Protein AF-A0A350DD15-F1 (afdb_monomer_lite)

Secondary structure (DSSP, 8-state):
--TTTSSEEESS-HHHHHHHHHHHHHHHHHHHHHTTT-S-TTTTHHHHHHHHHTTTEEEPPPP-

Sequence (64 aa):
EAELREGLRTNISASAAANLLIAQAEGRISQYVRSDFKRLPTEYWDDQWTLLSGQLLRTTAQPA

Radius of gyration: 15.45 Å; chains: 1; bounding box: 39×24×38 Å

pLDDT: mean 88.17, std 15.91, range [45.53, 98.44]

Structure (mmCIF, N/CA/C/O backbone):
data_AF-A0A350DD15-F1
#
_entry.id   AF-A0A350DD15-F1
#
loop_
_atom_site.group_PDB
_atom_site.id
_atom_site.type_symbol
_atom_site.label_atom_id
_atom_site.label_alt_id
_atom_site.label_comp_id
_atom_site.label_asym_id
_atom_site.label_entity_id
_atom_site.label_seq_id
_atom_site.pdbx_PDB_ins_code
_atom_site.Cartn_x
_atom_site.Cartn_y
_atom_site.Cartn_z
_atom_site.occupancy
_atom_site.B_iso_or_equiv
_atom_site.auth_seq_id
_atom_site.auth_comp_id
_atom_site.auth_asym_id
_atom_site.auth_atom_id
_atom_site.pdbx_PDB_model_num
ATOM 1 N N . GLU A 1 1 ? -5.840 18.369 14.421 1.00 45.53 1 GLU A N 1
ATOM 2 C CA . GLU A 1 1 ? -7.063 19.198 14.555 1.00 45.53 1 GLU A CA 1
ATOM 3 C C . GLU A 1 1 ? -8.171 18.897 13.523 1.00 45.53 1 GLU A C 1
ATOM 5 O O . GLU A 1 1 ? -9.229 19.505 13.612 1.00 45.53 1 GLU A O 1
ATOM 10 N N . ALA A 1 2 ? -8.014 17.927 12.603 1.00 47.44 2 ALA A N 1
ATOM 11 C CA . ALA A 1 2 ? -9.043 17.582 11.604 1.00 47.44 2 ALA A CA 1
ATOM 12 C C . ALA A 1 2 ? -10.080 16.524 12.062 1.00 47.44 2 ALA A C 1
ATOM 14 O O . ALA A 1 2 ? -11.194 16.508 11.553 1.00 47.44 2 ALA A O 1
ATOM 15 N N . GLU A 1 3 ? -9.768 15.682 13.059 1.00 48.62 3 GLU A N 1
ATOM 16 C CA . GLU A 1 3 ? -10.666 14.591 13.506 1.00 48.62 3 GLU A CA 1
ATOM 17 C C . GLU A 1 3 ? -11.963 15.064 14.191 1.00 48.62 3 GLU A C 1
ATOM 19 O O . GLU A 1 3 ? -12.895 14.281 14.351 1.00 48.62 3 GLU A O 1
ATOM 24 N N . LEU A 1 4 ? -12.038 16.330 14.614 1.00 51.81 4 LEU A N 1
ATOM 25 C CA . LEU A 1 4 ? -13.198 16.892 15.320 1.00 51.81 4 LEU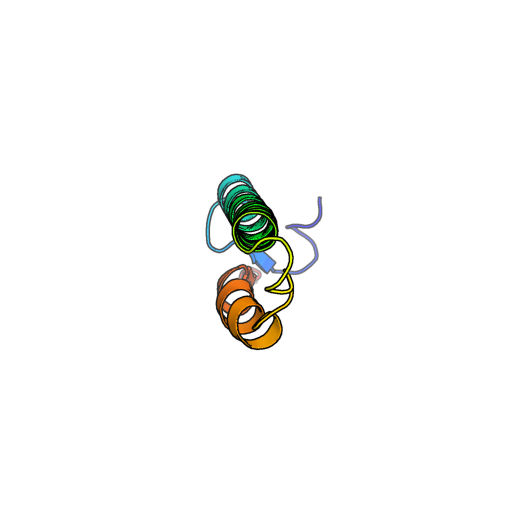 A CA 1
ATOM 26 C C . LEU A 1 4 ? -14.188 17.624 14.402 1.00 51.81 4 LEU A C 1
ATOM 28 O O . LEU A 1 4 ? -15.274 17.959 14.862 1.00 51.81 4 LEU A O 1
ATOM 32 N N . ARG A 1 5 ? -13.839 17.893 13.134 1.00 54.38 5 ARG A N 1
ATOM 33 C CA . ARG A 1 5 ? -14.640 18.771 12.254 1.00 54.38 5 ARG A CA 1
ATOM 34 C C . ARG A 1 5 ? -15.480 18.043 11.203 1.00 54.38 5 ARG A C 1
ATOM 36 O O . ARG A 1 5 ? -16.500 18.579 10.799 1.00 54.38 5 ARG A O 1
ATOM 43 N N . GLU A 1 6 ? -15.096 16.831 10.807 1.00 64.38 6 GLU A N 1
ATOM 44 C CA . GLU A 1 6 ? -15.715 16.109 9.677 1.00 64.38 6 GLU A CA 1
ATOM 45 C C . GLU A 1 6 ? -16.617 14.937 10.114 1.00 64.38 6 GLU A C 1
ATOM 47 O O . GLU A 1 6 ? -17.187 14.246 9.277 1.00 64.38 6 GLU A O 1
ATOM 52 N N . GLY A 1 7 ? -16.726 14.650 11.419 1.00 73.75 7 GLY A N 1
ATOM 53 C CA . GLY A 1 7 ? -17.478 13.484 11.910 1.00 73.75 7 GLY A CA 1
ATOM 54 C C . GLY A 1 7 ? -16.929 12.140 11.409 1.00 73.75 7 GLY A C 1
ATOM 55 O O . GLY A 1 7 ? -17.640 11.137 11.419 1.00 73.75 7 GLY A O 1
ATOM 56 N N . LEU A 1 8 ? -15.673 12.110 10.955 1.00 80.50 8 LEU A N 1
ATOM 57 C CA . LEU A 1 8 ? -14.992 10.935 10.426 1.00 80.50 8 LEU A CA 1
ATOM 58 C C . LEU A 1 8 ? -13.778 10.603 11.292 1.00 80.50 8 LEU A C 1
ATOM 60 O O . LEU A 1 8 ? -12.996 11.480 11.663 1.00 80.50 8 LEU A O 1
ATOM 64 N N . ARG A 1 9 ? -13.594 9.315 11.580 1.00 86.81 9 ARG A N 1
ATOM 65 C CA . ARG A 1 9 ? -12.376 8.790 12.207 1.00 86.81 9 ARG A CA 1
ATOM 66 C C . ARG A 1 9 ? -11.847 7.596 11.448 1.00 86.81 9 ARG A C 1
ATOM 68 O O . ARG A 1 9 ? -12.597 6.874 10.798 1.00 86.81 9 ARG A O 1
ATOM 75 N N . THR A 1 10 ? -10.549 7.371 11.579 1.00 91.69 10 THR A N 1
ATOM 76 C CA . THR A 1 10 ? -9.900 6.169 11.067 1.00 91.69 10 THR A CA 1
ATOM 77 C C . THR A 1 10 ? -10.470 4.915 11.728 1.00 91.69 10 THR A C 1
ATOM 79 O O . THR A 1 10 ? -10.837 4.920 12.910 1.00 91.69 10 THR A O 1
ATOM 82 N N . ASN A 1 11 ? -10.586 3.833 10.952 1.00 91.50 11 ASN A N 1
ATOM 83 C CA . ASN A 1 11 ? -11.106 2.568 11.470 1.00 91.50 11 ASN A CA 1
ATOM 84 C C . ASN A 1 11 ? -10.164 1.929 12.501 1.00 91.50 11 ASN A C 1
ATOM 86 O O . ASN A 1 11 ? -10.604 1.405 13.524 1.00 91.50 11 ASN A O 1
ATOM 90 N N . ILE A 1 12 ? -8.865 2.060 12.260 1.00 93.31 12 ILE A N 1
ATOM 91 C CA . ILE A 1 12 ? -7.778 1.730 13.186 1.00 93.31 12 ILE A CA 1
ATOM 92 C C . ILE A 1 12 ? -7.185 3.018 13.770 1.00 93.31 12 ILE A C 1
ATOM 94 O O . ILE A 1 12 ? -7.676 4.099 13.474 1.00 93.31 12 ILE A O 1
ATOM 98 N N . SER A 1 13 ? -6.147 2.941 14.609 1.00 93.69 13 SER A N 1
ATOM 99 C CA . SER A 1 13 ? -5.484 4.163 15.088 1.00 93.69 13 SER A CA 1
ATOM 100 C C . SER A 1 13 ? -4.921 4.981 13.920 1.00 93.69 13 SER A C 1
ATOM 102 O O . SER A 1 13 ? -4.470 4.415 12.922 1.00 93.69 13 SER A O 1
ATOM 104 N N . ALA A 1 14 ? -4.895 6.311 14.053 1.00 91.31 14 ALA A N 1
ATOM 105 C CA . ALA A 1 14 ? -4.379 7.197 13.008 1.00 91.31 14 ALA A CA 1
ATOM 106 C C . ALA A 1 14 ? -2.952 6.817 12.571 1.00 91.31 14 ALA A C 1
ATOM 108 O O . ALA A 1 14 ? -2.671 6.753 11.376 1.00 91.31 14 ALA A O 1
ATOM 109 N N . SER A 1 15 ? -2.076 6.471 13.522 1.00 95.31 15 SER A N 1
ATOM 110 C CA . SER A 1 15 ? -0.713 6.014 13.227 1.00 95.31 15 SER A CA 1
ATOM 111 C C . SER A 1 15 ? -0.686 4.701 12.442 1.00 95.31 15 SER A C 1
ATOM 113 O O . SER A 1 15 ? 0.102 4.564 11.510 1.00 95.31 15 SER A O 1
ATOM 115 N N . ALA A 1 16 ? -1.553 3.741 12.778 1.00 96.56 16 ALA A N 1
ATOM 116 C CA . ALA A 1 16 ? -1.629 2.477 12.049 1.00 96.56 16 ALA A CA 1
ATOM 117 C C . ALA A 1 16 ? -2.193 2.671 10.630 1.00 96.56 16 ALA A C 1
ATOM 119 O O . ALA A 1 16 ? -1.677 2.078 9.685 1.00 96.56 16 ALA A O 1
ATOM 120 N N . ALA A 1 17 ? -3.196 3.540 10.463 1.00 96.19 17 ALA A N 1
ATOM 121 C CA . ALA A 1 17 ? -3.756 3.894 9.157 1.00 96.19 17 ALA A CA 1
ATOM 122 C C . ALA A 1 17 ? -2.729 4.607 8.266 1.00 96.19 17 ALA A C 1
ATOM 124 O O . ALA A 1 17 ? -2.579 4.260 7.096 1.00 96.19 17 ALA A O 1
ATOM 125 N N . ALA A 1 18 ? -1.975 5.555 8.826 1.00 96.12 18 ALA A N 1
ATOM 126 C CA . ALA A 1 18 ? -0.887 6.217 8.115 1.00 96.12 18 ALA A CA 1
ATOM 127 C C . ALA A 1 18 ? 0.186 5.210 7.676 1.00 96.12 18 ALA A C 1
ATOM 129 O O . ALA A 1 18 ? 0.596 5.214 6.517 1.00 96.12 18 ALA A O 1
ATOM 130 N N . ASN A 1 19 ? 0.586 4.298 8.567 1.00 98.00 19 ASN A N 1
ATOM 131 C CA . ASN A 1 19 ? 1.565 3.266 8.234 1.00 98.00 19 ASN A CA 1
ATOM 132 C C . ASN A 1 19 ? 1.069 2.317 7.128 1.00 98.00 19 ASN A C 1
ATOM 134 O O . ASN A 1 19 ? 1.837 1.961 6.241 1.00 98.00 19 ASN A O 1
ATOM 138 N N . LEU A 1 20 ? -0.217 1.949 7.134 1.00 97.44 20 LEU A N 1
ATOM 139 C CA . LEU A 1 20 ? -0.829 1.153 6.065 1.00 97.44 20 LEU A CA 1
ATOM 140 C C . LEU A 1 20 ? -0.731 1.855 4.701 1.00 97.44 20 LEU A C 1
ATOM 142 O O . LEU A 1 20 ? -0.353 1.227 3.712 1.00 97.44 20 LEU A O 1
ATOM 146 N N . LEU A 1 21 ? -1.040 3.155 4.648 1.00 97.19 21 LEU A N 1
ATOM 147 C CA . LEU A 1 21 ? -0.956 3.952 3.420 1.00 97.19 21 LEU A CA 1
ATOM 148 C C . LEU A 1 21 ? 0.481 4.043 2.890 1.00 97.19 21 LEU A C 1
ATOM 150 O O . LEU A 1 21 ? 0.702 3.882 1.688 1.00 97.19 21 LEU A O 1
ATOM 154 N N . ILE A 1 22 ? 1.455 4.253 3.779 1.00 98.12 22 ILE A N 1
ATOM 155 C CA . ILE A 1 22 ? 2.876 4.293 3.411 1.00 98.12 22 ILE A CA 1
ATOM 156 C C . ILE A 1 22 ? 3.343 2.930 2.900 1.00 98.12 22 ILE A C 1
ATOM 158 O O . ILE A 1 22 ? 3.877 2.856 1.795 1.00 98.12 22 ILE A O 1
ATOM 162 N N . ALA A 1 23 ? 3.056 1.844 3.622 1.00 98.12 23 ALA A N 1
ATOM 163 C CA . ALA A 1 23 ? 3.419 0.493 3.198 1.00 98.12 23 ALA A CA 1
ATOM 164 C C . ALA A 1 23 ? 2.817 0.135 1.825 1.00 98.12 23 ALA A C 1
ATOM 166 O O . ALA A 1 23 ? 3.476 -0.493 0.992 1.00 98.12 23 ALA A O 1
ATOM 167 N N . GLN A 1 24 ? 1.583 0.571 1.550 1.00 97.44 24 GLN A N 1
ATOM 168 C CA . GLN A 1 24 ? 0.947 0.386 0.246 1.00 97.44 24 GLN A CA 1
ATOM 169 C C . GLN A 1 24 ? 1.667 1.160 -0.872 1.00 97.44 24 GLN A C 1
ATOM 171 O O . GLN A 1 24 ? 1.868 0.609 -1.961 1.00 97.44 24 GLN A O 1
ATOM 176 N N . ALA A 1 25 ? 2.041 2.419 -0.628 1.00 97.00 25 ALA A N 1
ATOM 177 C CA . ALA A 1 25 ? 2.759 3.250 -1.595 1.00 97.00 25 ALA A CA 1
ATOM 178 C C . ALA A 1 25 ? 4.169 2.701 -1.875 1.00 97.00 25 ALA A C 1
ATOM 180 O O . ALA A 1 25 ? 4.549 2.516 -3.034 1.00 97.00 25 ALA A O 1
ATOM 181 N N . GLU A 1 26 ? 4.911 2.350 -0.826 1.00 98.25 26 GLU A N 1
ATOM 182 C CA . GLU A 1 26 ? 6.238 1.734 -0.924 1.00 98.25 26 GLU A CA 1
ATOM 183 C C . GLU A 1 26 ? 6.186 0.386 -1.650 1.00 98.25 26 GLU A C 1
ATOM 185 O O . GLU A 1 26 ? 7.004 0.118 -2.533 1.00 98.25 26 GLU A O 1
ATOM 190 N N . GLY A 1 27 ? 5.183 -0.447 -1.351 1.00 97.25 27 GLY A N 1
ATOM 191 C CA . GLY A 1 27 ? 4.957 -1.716 -2.039 1.00 97.25 27 GLY A CA 1
ATOM 192 C C . GLY A 1 27 ? 4.764 -1.541 -3.548 1.00 97.25 27 GLY A C 1
ATOM 193 O O . GLY A 1 27 ? 5.337 -2.303 -4.331 1.00 97.25 27 GLY A O 1
ATOM 194 N N . ARG A 1 28 ? 4.028 -0.505 -3.974 1.00 97.44 28 ARG A N 1
ATOM 195 C CA . ARG A 1 28 ? 3.846 -0.172 -5.399 1.00 97.44 28 ARG A CA 1
ATOM 196 C C . ARG A 1 28 ? 5.147 0.281 -6.057 1.00 97.44 28 ARG A C 1
ATOM 198 O O . ARG A 1 28 ? 5.481 -0.226 -7.127 1.00 97.44 28 ARG A O 1
ATOM 205 N N . ILE A 1 29 ? 5.914 1.161 -5.409 1.00 97.81 29 ILE A N 1
ATOM 206 C CA . ILE A 1 29 ? 7.240 1.585 -5.898 1.00 97.81 29 ILE A CA 1
ATOM 207 C C . ILE A 1 29 ? 8.166 0.369 -6.037 1.00 97.81 29 ILE A C 1
ATOM 209 O O . ILE A 1 29 ? 8.835 0.199 -7.055 1.00 97.81 29 ILE A O 1
ATOM 213 N N . SER A 1 30 ? 8.158 -0.527 -5.050 1.00 98.25 30 SER A N 1
ATOM 214 C CA . SER A 1 30 ? 8.974 -1.739 -5.059 1.00 98.25 30 SER A CA 1
ATOM 215 C C . SER A 1 30 ? 8.592 -2.697 -6.193 1.00 98.25 30 SER A C 1
ATOM 217 O O . SER A 1 30 ? 9.471 -3.261 -6.843 1.00 98.25 30 SER A O 1
ATOM 219 N N . GLN A 1 31 ? 7.296 -2.867 -6.476 1.00 97.69 31 GLN A N 1
ATOM 220 C CA . GLN A 1 31 ? 6.822 -3.672 -7.609 1.00 97.69 31 GLN A CA 1
ATOM 221 C C . GLN A 1 31 ? 7.217 -3.062 -8.960 1.00 97.69 31 GLN A C 1
ATOM 223 O O . GLN A 1 31 ? 7.658 -3.799 -9.840 1.00 97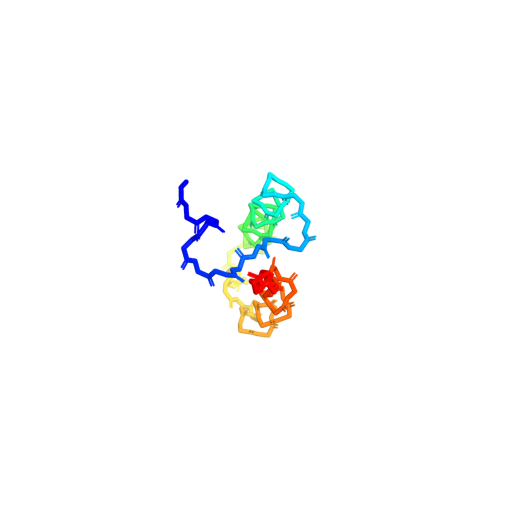.69 31 GLN A O 1
ATOM 228 N N . TYR A 1 32 ? 7.126 -1.736 -9.105 1.00 98.44 32 TYR A N 1
ATOM 229 C CA . TYR A 1 32 ? 7.593 -1.024 -10.298 1.00 98.44 32 TYR A CA 1
ATOM 230 C C . TYR A 1 32 ? 9.084 -1.287 -10.551 1.00 98.44 32 TYR A C 1
ATOM 232 O O . TYR A 1 32 ? 9.447 -1.759 -11.630 1.00 98.44 32 TYR A O 1
ATOM 240 N N . VAL A 1 33 ? 9.934 -1.102 -9.534 1.00 98.31 33 VAL A N 1
ATOM 241 C CA . VAL A 1 33 ? 11.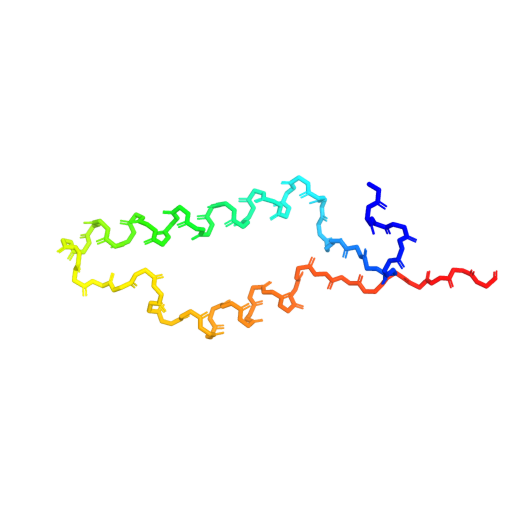384 -1.351 -9.637 1.00 98.31 33 VAL A CA 1
ATOM 242 C C . VAL A 1 33 ? 11.691 -2.822 -9.945 1.00 98.31 33 VAL A C 1
ATOM 244 O O . VAL A 1 33 ? 12.458 -3.100 -10.860 1.00 98.31 33 VAL A O 1
ATOM 247 N N . ARG A 1 34 ? 11.065 -3.783 -9.246 1.00 98.19 34 ARG A N 1
ATOM 248 C CA . ARG A 1 34 ? 11.283 -5.231 -9.474 1.00 98.19 34 ARG A CA 1
ATOM 249 C C . ARG A 1 34 ? 10.823 -5.719 -10.845 1.00 98.19 34 ARG A C 1
ATOM 251 O O . ARG A 1 34 ? 11.234 -6.791 -11.273 1.00 98.19 34 ARG A O 1
ATOM 258 N N . SER A 1 35 ? 9.951 -4.965 -11.505 1.00 98.06 35 SER A N 1
ATOM 259 C CA . SER A 1 35 ? 9.482 -5.279 -12.853 1.00 98.06 35 SER A CA 1
ATOM 260 C C . SER A 1 35 ? 10.407 -4.762 -13.960 1.00 98.06 35 SER A C 1
ATOM 262 O O . SER A 1 35 ? 10.006 -4.784 -15.120 1.00 98.06 35 SER A O 1
ATOM 264 N N . ASP A 1 36 ? 11.599 -4.248 -13.630 1.00 98.19 36 ASP A N 1
ATOM 265 C CA . ASP A 1 36 ? 12.433 -3.450 -14.542 1.00 98.19 36 ASP A CA 1
ATOM 266 C C . ASP A 1 36 ? 11.634 -2.306 -15.180 1.00 98.19 36 ASP A C 1
ATOM 268 O O . ASP A 1 36 ? 11.719 -2.057 -16.382 1.00 98.19 36 ASP A O 1
ATOM 272 N N . PHE A 1 37 ? 10.792 -1.648 -14.378 1.00 97.38 37 PHE A N 1
ATOM 273 C CA . PHE A 1 37 ? 9.944 -0.535 -14.803 1.00 97.38 37 PHE A CA 1
ATOM 274 C C . PHE A 1 37 ? 8.863 -0.884 -15.847 1.00 97.38 37 PHE A C 1
ATOM 276 O O . PHE A 1 37 ? 8.260 0.014 -16.432 1.00 97.38 37 PHE A O 1
ATOM 283 N N . LYS A 1 38 ? 8.575 -2.174 -16.072 1.00 98.00 38 LYS A N 1
ATOM 284 C CA . LYS A 1 38 ? 7.561 -2.637 -17.042 1.00 98.00 38 LYS A CA 1
ATOM 285 C C . LYS A 1 38 ? 6.129 -2.518 -16.523 1.00 98.00 38 LYS A C 1
ATOM 287 O O . LYS A 1 38 ? 5.207 -2.352 -17.316 1.00 98.00 38 LYS A O 1
ATOM 292 N N . ARG A 1 39 ? 5.935 -2.631 -15.20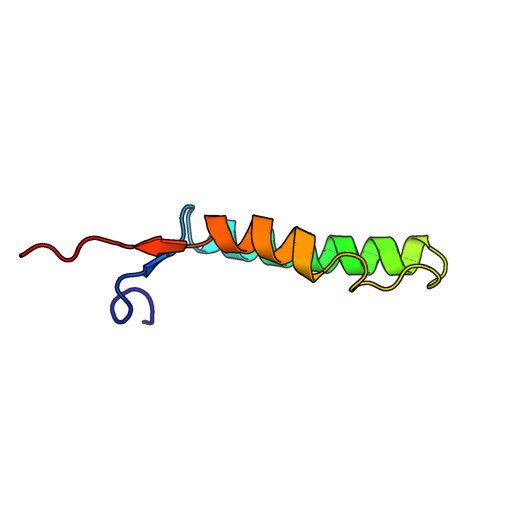7 1.00 96.62 39 ARG A N 1
ATOM 293 C CA . ARG A 1 39 ? 4.624 -2.577 -14.552 1.00 96.62 39 ARG A CA 1
ATOM 294 C C . ARG A 1 39 ? 4.408 -1.207 -13.931 1.00 96.62 39 ARG A C 1
ATOM 296 O O . ARG A 1 39 ? 5.114 -0.859 -12.989 1.00 96.62 39 ARG A O 1
ATOM 303 N N . LEU A 1 40 ? 3.434 -0.436 -14.408 1.00 97.31 40 LEU A N 1
ATOM 304 C CA . LEU A 1 40 ? 3.197 0.905 -13.870 1.00 97.31 40 LEU A CA 1
ATOM 305 C C . LEU A 1 40 ? 2.806 0.838 -12.379 1.00 97.31 40 LEU A C 1
ATOM 307 O O . LEU A 1 40 ? 2.014 -0.020 -11.988 1.00 97.31 40 LEU A O 1
ATOM 311 N N . PRO A 1 41 ? 3.288 1.761 -11.526 1.00 95.44 41 PRO A N 1
ATOM 312 C CA . PRO A 1 41 ? 2.927 1.778 -10.105 1.00 95.44 41 PRO A CA 1
ATOM 313 C C . PRO A 1 41 ? 1.426 2.032 -9.873 1.00 95.44 41 PRO A C 1
ATOM 315 O O . PRO A 1 41 ? 0.899 1.698 -8.809 1.00 95.44 41 PRO A O 1
ATOM 318 N N . THR A 1 42 ? 0.736 2.594 -10.868 1.00 96.19 42 THR A N 1
ATOM 319 C CA . THR A 1 42 ? -0.710 2.862 -10.897 1.00 96.19 42 THR A CA 1
ATOM 320 C C . THR A 1 42 ? -1.524 1.754 -11.564 1.00 96.19 42 THR A C 1
ATOM 322 O O . THR A 1 42 ? -2.743 1.871 -11.678 1.00 96.19 42 THR A O 1
ATOM 325 N N . GLU A 1 43 ? -0.892 0.663 -11.995 1.00 97.12 43 GLU A N 1
ATOM 326 C CA . GLU A 1 43 ? -1.622 -0.494 -12.501 1.00 97.12 43 GLU A CA 1
ATOM 327 C C . GLU A 1 43 ? -2.589 -1.013 -11.419 1.00 97.12 43 GLU A C 1
ATOM 329 O O . GLU A 1 43 ? -2.223 -1.146 -10.242 1.00 97.12 43 GLU A O 1
ATOM 334 N N . TYR A 1 44 ? -3.847 -1.236 -11.815 1.00 96.62 44 TYR A N 1
ATOM 335 C CA . TYR A 1 44 ? -4.977 -1.568 -10.932 1.00 96.62 44 TYR A CA 1
ATOM 336 C C . TYR A 1 44 ? -5.205 -0.571 -9.780 1.00 96.62 44 TYR A C 1
ATOM 338 O O . TYR A 1 44 ? -5.641 -0.966 -8.696 1.00 96.62 44 TYR A O 1
ATOM 346 N N . TRP A 1 45 ? -4.847 0.707 -9.953 1.00 95.44 45 TRP A N 1
ATOM 347 C CA . TRP A 1 45 ? -5.014 1.709 -8.897 1.00 95.44 45 TRP A CA 1
ATOM 348 C C . TRP A 1 45 ? -6.466 1.829 -8.444 1.00 95.44 45 TRP A C 1
ATOM 350 O O . TRP A 1 45 ? -6.713 1.685 -7.253 1.00 95.44 45 TRP A O 1
ATOM 360 N N . ASP A 1 46 ? -7.405 2.016 -9.370 1.00 96.44 46 ASP A N 1
ATOM 361 C CA . ASP A 1 46 ? -8.804 2.290 -9.026 1.00 96.44 46 ASP A CA 1
ATOM 362 C C . ASP A 1 46 ? -9.443 1.143 -8.233 1.00 96.44 46 ASP A C 1
ATOM 364 O O . ASP A 1 46 ? -10.036 1.382 -7.179 1.00 96.44 46 ASP A O 1
ATOM 368 N N . ASP A 1 47 ? -9.238 -0.105 -8.662 1.00 96.56 47 ASP A N 1
ATOM 369 C CA . ASP A 1 47 ? -9.770 -1.290 -7.977 1.00 96.56 47 ASP A CA 1
ATOM 370 C C . ASP A 1 47 ? -9.197 -1.428 -6.558 1.00 96.56 47 ASP A C 1
ATOM 372 O O . ASP A 1 47 ? -9.925 -1.603 -5.578 1.00 96.56 47 ASP A O 1
ATOM 376 N N . GLN A 1 48 ? -7.872 -1.318 -6.425 1.00 95.75 48 GLN A N 1
ATOM 377 C CA . GLN A 1 48 ? -7.199 -1.492 -5.136 1.00 95.75 48 GLN A CA 1
ATOM 378 C C . GLN A 1 48 ? -7.464 -0.319 -4.191 1.00 95.75 48 GLN A C 1
ATOM 380 O O . GLN A 1 48 ? -7.658 -0.524 -2.993 1.00 95.75 48 GLN A O 1
ATOM 385 N N . TRP A 1 49 ? -7.481 0.907 -4.714 1.00 95.44 49 TRP A N 1
ATOM 386 C CA . TRP A 1 49 ? -7.772 2.098 -3.930 1.00 95.44 49 TRP A CA 1
ATOM 387 C C . TRP A 1 49 ? -9.217 2.098 -3.448 1.00 95.44 49 TRP A C 1
ATOM 389 O O . TRP A 1 49 ? -9.454 2.416 -2.285 1.00 95.44 49 TRP A O 1
ATOM 399 N N . THR A 1 50 ? -10.174 1.686 -4.281 1.00 96.38 50 THR A N 1
ATOM 400 C CA . THR A 1 50 ? -11.585 1.561 -3.881 1.00 96.38 50 THR A CA 1
ATOM 401 C C . THR A 1 50 ? -11.735 0.629 -2.680 1.00 96.38 50 THR A C 1
ATOM 403 O O . THR A 1 50 ? -12.361 0.996 -1.685 1.00 96.38 50 THR A O 1
ATOM 406 N N . LEU A 1 51 ? -11.094 -0.544 -2.719 1.00 95.12 51 LEU A N 1
ATOM 407 C CA . LEU A 1 51 ? -11.136 -1.503 -1.611 1.00 95.12 51 LEU A CA 1
ATOM 408 C C . LEU A 1 51 ? -10.418 -0.995 -0.352 1.00 95.12 51 LEU A C 1
ATOM 410 O O . LEU A 1 51 ? -10.942 -1.136 0.753 1.00 95.12 51 LEU A O 1
ATOM 414 N N . LEU A 1 52 ? -9.236 -0.391 -0.506 1.00 94.94 52 LEU A N 1
ATOM 415 C CA . LEU A 1 52 ? -8.443 0.117 0.616 1.00 94.94 52 LEU A CA 1
ATOM 416 C C . LEU A 1 52 ? -9.118 1.318 1.299 1.00 94.94 52 LEU A C 1
ATOM 418 O O . LEU A 1 52 ? -9.266 1.346 2.521 1.0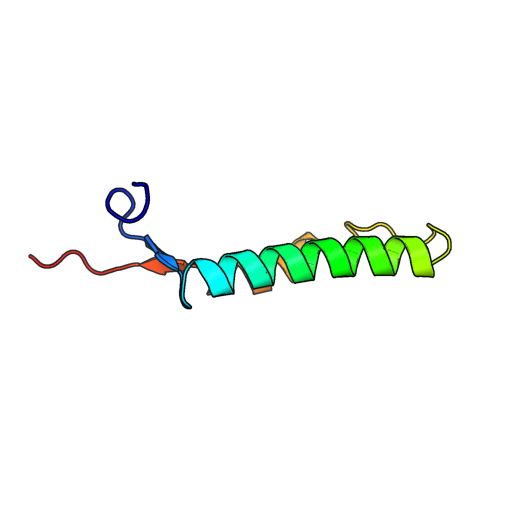0 94.94 52 LEU A O 1
ATOM 422 N N . SER A 1 53 ? -9.531 2.312 0.510 1.00 94.06 53 SER A N 1
ATOM 423 C CA . SER A 1 53 ? -10.116 3.570 0.993 1.00 94.06 53 SER A CA 1
ATOM 424 C C . SER A 1 53 ? -11.509 3.396 1.583 1.00 94.06 53 SER A C 1
ATO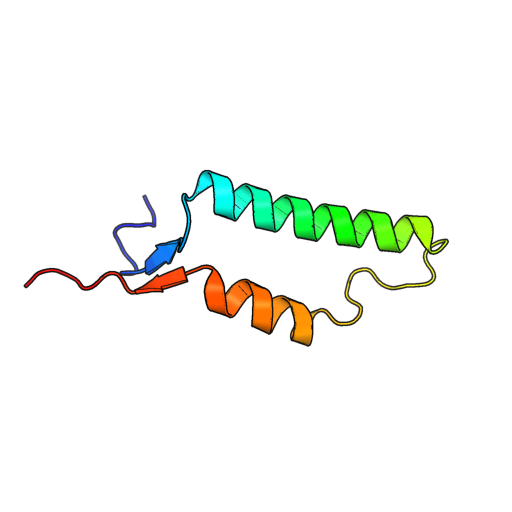M 426 O O . SER A 1 53 ? -11.824 4.050 2.578 1.00 94.06 53 SER A O 1
ATOM 428 N N . GLY A 1 54 ? -12.302 2.455 1.062 1.00 93.94 54 GLY A N 1
ATOM 429 C CA . GLY A 1 54 ? -13.639 2.163 1.580 1.00 93.94 54 GLY A CA 1
ATOM 430 C C . GLY A 1 54 ? -13.657 1.703 3.043 1.00 93.94 54 GLY A C 1
ATOM 431 O O . GLY A 1 54 ? -14.681 1.831 3.705 1.00 93.94 54 GLY A O 1
ATOM 432 N N . GLN A 1 55 ? -12.530 1.204 3.565 1.00 91.56 55 GLN A N 1
ATOM 433 C CA . GLN A 1 55 ? -12.397 0.739 4.951 1.00 91.56 55 GLN A CA 1
ATOM 434 C C . GLN A 1 55 ? -11.523 1.652 5.821 1.00 91.56 55 GLN A C 1
ATOM 436 O O . GLN A 1 55 ? -11.302 1.351 6.994 1.00 91.56 55 GLN A O 1
ATOM 441 N N . LEU A 1 56 ? -11.002 2.755 5.280 1.00 93.56 56 LEU A N 1
ATOM 442 C CA . LEU A 1 56 ? -10.066 3.622 6.000 1.00 93.56 56 LEU A CA 1
ATOM 443 C C . LEU A 1 56 ? -10.763 4.478 7.059 1.00 93.56 56 LEU A C 1
ATOM 445 O O . LEU A 1 56 ? -10.216 4.661 8.149 1.00 93.56 56 LEU A O 1
ATOM 449 N N . LEU A 1 57 ? -11.966 4.968 6.755 1.00 92.75 57 LEU A N 1
ATOM 450 C CA . LEU A 1 57 ? -12.722 5.889 7.598 1.00 92.75 57 LEU A CA 1
ATOM 451 C C . LEU A 1 57 ? -14.085 5.310 7.982 1.00 92.75 57 LEU A C 1
ATOM 453 O O . LEU A 1 57 ? -14.717 4.591 7.215 1.00 92.75 57 LEU A O 1
ATOM 457 N N . ARG A 1 58 ? -14.552 5.690 9.168 1.00 89.62 58 ARG A N 1
ATOM 458 C CA . ARG A 1 58 ? -15.920 5.487 9.643 1.00 89.62 58 ARG A CA 1
ATOM 459 C C . ARG A 1 58 ? -16.516 6.806 10.099 1.00 89.62 58 ARG A C 1
ATOM 461 O O . ARG A 1 58 ? -15.810 7.658 10.644 1.00 89.62 58 ARG A O 1
ATOM 468 N N . THR A 1 59 ? -17.828 6.932 9.960 1.00 86.00 59 THR A N 1
ATOM 469 C CA . THR A 1 59 ? -18.581 8.008 10.600 1.00 86.00 59 THR A CA 1
ATOM 470 C C . THR A 1 59 ? -18.589 7.792 12.107 1.00 86.00 59 THR A C 1
ATOM 472 O O . THR A 1 59 ? -18.956 6.727 12.603 1.00 86.00 59 THR A O 1
ATOM 475 N N . THR A 1 60 ? -18.182 8.806 12.854 1.00 79.88 60 THR A N 1
ATOM 476 C CA . THR A 1 60 ? -18.448 8.882 14.285 1.00 79.88 60 THR A CA 1
ATOM 477 C C . THR A 1 60 ? -19.803 9.533 14.471 1.00 79.88 60 THR A C 1
ATOM 479 O O . THR A 1 60 ? -19.976 10.688 14.088 1.00 79.88 60 THR A O 1
ATOM 482 N N . ALA A 1 61 ? -20.764 8.808 15.045 1.00 66.31 61 ALA A N 1
ATOM 483 C CA . ALA A 1 61 ? -22.028 9.408 15.449 1.00 66.31 61 ALA A CA 1
ATOM 484 C C . ALA A 1 61 ? -21.739 10.574 16.409 1.00 66.31 61 ALA A C 1
ATOM 486 O O . ALA A 1 61 ? -21.099 10.385 17.445 1.00 66.31 61 ALA A O 1
ATOM 487 N N . GLN A 1 62 ? -22.173 11.776 16.034 1.00 54.88 62 GLN A N 1
ATOM 488 C CA . GLN A 1 62 ? -22.193 12.929 16.925 1.00 54.88 62 GLN A CA 1
ATOM 489 C C . GLN A 1 62 ? -23.152 12.585 18.082 1.00 54.88 62 GLN A C 1
ATOM 491 O O . GLN A 1 62 ? -24.307 12.258 17.797 1.00 54.88 62 GLN A O 1
ATOM 496 N N . PRO A 1 63 ? -22.729 12.593 19.360 1.00 50.41 63 PRO A N 1
ATOM 497 C CA . PRO A 1 63 ? -23.689 12.466 20.448 1.00 50.41 63 PRO A CA 1
ATOM 498 C C . PRO A 1 63 ? -24.590 13.710 20.451 1.00 50.41 63 PRO A C 1
ATOM 500 O O . PRO A 1 63 ? -24.090 14.827 20.294 1.00 50.41 63 PRO A O 1
ATOM 503 N N . ALA A 1 64 ? -25.901 13.473 20.546 1.00 48.84 64 ALA A N 1
ATOM 504 C CA . ALA A 1 64 ? -26.935 14.498 20.687 1.00 48.84 64 ALA A CA 1
ATOM 505 C C . ALA A 1 64 ? -26.804 15.263 22.011 1.00 48.84 64 ALA A C 1
ATOM 507 O O . ALA A 1 64 ? -26.355 14.640 23.004 1.00 48.84 64 ALA A O 1
#

Foldseek 3Di:
DPCVPPQKDFPDDPVVLVVVVVVLQVVLVVVCVVVVNPDHSCVCVVVVCCVSVVRGMDGHPDDD